Protein AF-A0A0K1R7E8-F1 (afdb_monomer_lite)

pLDDT: mean 92.85, std 7.55, range [61.81, 98.69]

Structure (mmCIF, N/CA/C/O backbone):
data_AF-A0A0K1R7E8-F1
#
_entry.id   AF-A0A0K1R7E8-F1
#
loop_
_atom_site.group_PDB
_atom_site.id
_atom_site.type_symbol
_atom_site.label_atom_id
_atom_site.label_alt_id
_atom_site.label_comp_id
_atom_site.label_asym_id
_atom_site.label_entity_id
_atom_site.label_seq_id
_atom_site.pdbx_PDB_ins_code
_atom_site.Cartn_x
_atom_site.Cartn_y
_at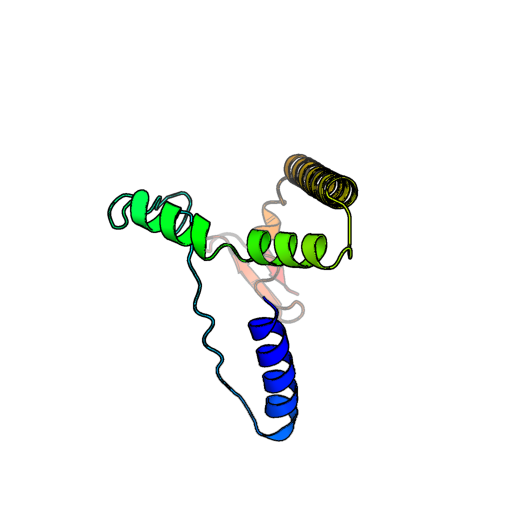om_site.Cartn_z
_atom_site.occupancy
_atom_site.B_iso_or_equiv
_atom_site.auth_seq_id
_atom_site.auth_comp_id
_atom_site.auth_asym_id
_atom_site.auth_atom_id
_atom_site.pdbx_PDB_model_num
ATOM 1 N N . ALA A 1 1 ? -9.613 -1.969 9.910 1.00 74.19 1 ALA A N 1
ATOM 2 C CA . ALA A 1 1 ? -8.361 -2.747 10.036 1.00 74.19 1 ALA A CA 1
ATOM 3 C C . ALA A 1 1 ? -8.569 -4.107 10.716 1.00 74.19 1 ALA A C 1
ATOM 5 O O . ALA A 1 1 ? -8.241 -5.112 10.103 1.00 74.19 1 ALA A O 1
ATOM 6 N N . LEU A 1 2 ? -9.154 -4.188 11.923 1.00 92.81 2 LEU A N 1
ATOM 7 C CA . LEU A 1 2 ? -9.339 -5.481 12.614 1.00 92.81 2 LEU A CA 1
ATOM 8 C C . LEU A 1 2 ? -10.224 -6.478 11.845 1.00 92.81 2 LEU A C 1
ATOM 10 O O . LEU A 1 2 ? -9.868 -7.648 11.761 1.00 92.81 2 LEU A O 1
ATOM 14 N N . ALA A 1 3 ? -11.311 -6.010 11.220 1.00 95.56 3 ALA A N 1
ATOM 15 C CA . ALA A 1 3 ? -12.164 -6.849 10.371 1.00 95.56 3 ALA A CA 1
ATOM 16 C C . ALA A 1 3 ? -11.380 -7.501 9.217 1.00 95.56 3 ALA A C 1
ATOM 18 O O . ALA A 1 3 ? -11.481 -8.705 9.014 1.00 95.56 3 ALA A O 1
ATOM 19 N N . VAL A 1 4 ? -10.528 -6.729 8.530 1.00 96.62 4 VAL A N 1
ATOM 20 C CA . VAL A 1 4 ? -9.655 -7.232 7.456 1.00 96.62 4 VAL A CA 1
ATOM 21 C C . VAL A 1 4 ? -8.690 -8.295 7.985 1.00 96.62 4 VAL A C 1
ATOM 23 O O . VAL A 1 4 ? -8.582 -9.362 7.392 1.00 96.62 4 VAL A O 1
ATOM 26 N N . LYS A 1 5 ? -8.038 -8.057 9.134 1.00 96.69 5 LYS A N 1
ATOM 27 C CA . LYS A 1 5 ? -7.148 -9.051 9.759 1.00 96.69 5 LYS A CA 1
ATOM 28 C C . LYS A 1 5 ? -7.881 -10.367 10.03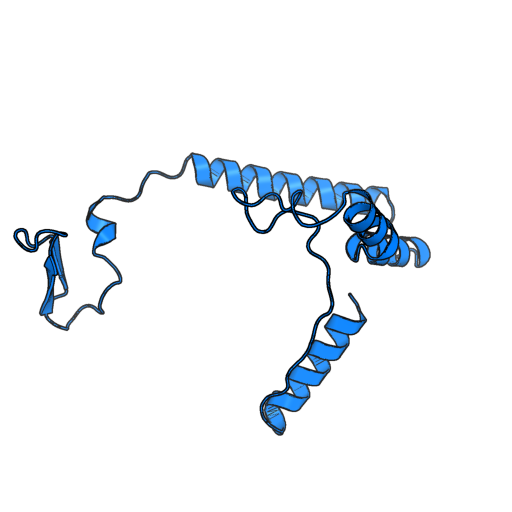7 1.00 96.69 5 LYS A C 1
ATOM 30 O O . LYS A 1 5 ? -7.363 -11.423 9.691 1.00 96.69 5 LYS A O 1
ATOM 35 N N . GLN A 1 6 ? -9.066 -10.305 10.645 1.00 97.88 6 GLN A N 1
ATOM 36 C CA . GLN A 1 6 ? -9.849 -11.501 10.973 1.00 97.88 6 GLN A CA 1
ATOM 37 C C . GLN A 1 6 ? -10.342 -12.228 9.716 1.00 97.88 6 GLN A C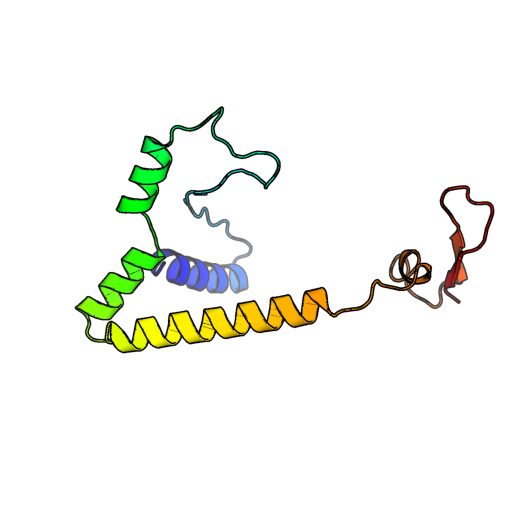 1
ATOM 39 O O . GLN A 1 6 ? -10.197 -13.444 9.625 1.00 97.88 6 GLN A O 1
ATOM 44 N N . ALA A 1 7 ? -10.834 -11.489 8.717 1.00 98.06 7 ALA A N 1
ATOM 45 C CA . ALA A 1 7 ? -11.255 -12.056 7.439 1.00 98.06 7 ALA A CA 1
ATOM 46 C C . ALA A 1 7 ? -10.098 -12.768 6.721 1.00 98.06 7 ALA A C 1
ATOM 48 O O . ALA A 1 7 ? -10.268 -13.893 6.263 1.00 98.06 7 ALA A O 1
ATOM 49 N N . CYS A 1 8 ? -8.904 -12.167 6.686 1.00 98.00 8 CYS A N 1
ATOM 50 C CA . CYS A 1 8 ? -7.718 -12.793 6.099 1.00 98.00 8 CYS A CA 1
ATOM 51 C C . CYS A 1 8 ? -7.262 -14.039 6.869 1.00 98.00 8 CYS A C 1
ATOM 53 O O . CYS A 1 8 ? -6.871 -15.025 6.248 1.00 98.00 8 CYS A O 1
ATOM 55 N N . MET A 1 9 ? -7.304 -14.013 8.207 1.00 98.19 9 MET A N 1
ATOM 56 C CA . MET A 1 9 ? -6.968 -15.183 9.029 1.00 98.19 9 MET A CA 1
ATOM 57 C C . MET A 1 9 ? -7.911 -16.350 8.728 1.00 98.19 9 MET A C 1
ATOM 59 O O . MET A 1 9 ? -7.448 -17.444 8.410 1.00 98.19 9 MET A O 1
ATOM 63 N N . PHE A 1 10 ? -9.219 -16.089 8.732 1.00 98.19 10 PHE A N 1
ATOM 64 C CA . PHE A 1 10 ? -10.228 -17.075 8.363 1.00 98.19 10 PHE A CA 1
ATOM 65 C C . PHE A 1 10 ? -10.031 -17.587 6.932 1.00 98.19 10 PHE A C 1
ATOM 67 O O . PHE A 1 10 ? -9.985 -18.794 6.705 1.00 98.19 10 PHE A O 1
ATOM 74 N N . ALA A 1 11 ? -9.869 -16.682 5.963 1.00 98.31 11 ALA A N 1
ATOM 75 C CA . ALA A 1 11 ? -9.710 -17.037 4.558 1.00 98.31 11 ALA A CA 1
ATOM 76 C C . ALA A 1 11 ? -8.485 -17.924 4.322 1.00 98.31 11 ALA A C 1
ATOM 78 O O . ALA A 1 11 ? -8.563 -18.875 3.550 1.00 98.31 11 ALA A O 1
ATOM 79 N N . LYS A 1 12 ? -7.376 -17.666 5.026 1.00 98.25 12 LYS A N 1
ATOM 80 C CA . LYS A 1 12 ? -6.190 -18.527 4.992 1.00 98.25 12 LYS A CA 1
ATOM 81 C C . LYS A 1 12 ? -6.511 -19.934 5.497 1.00 98.25 12 LYS A C 1
ATOM 83 O O . LYS A 1 12 ? -6.179 -20.910 4.829 1.00 98.25 12 LYS A O 1
ATOM 88 N N . GLU A 1 13 ? -7.132 -20.048 6.668 1.00 98.31 13 GLU A N 1
ATOM 89 C CA . GLU A 1 13 ? -7.482 -21.348 7.252 1.00 98.31 13 GLU A CA 1
ATOM 90 C C . GLU A 1 13 ? -8.463 -22.131 6.378 1.00 98.31 13 GLU A C 1
ATOM 92 O O . GLU A 1 13 ? -8.319 -23.345 6.219 1.00 98.31 13 GLU A O 1
ATOM 97 N N . TYR A 1 14 ? -9.431 -21.432 5.785 1.00 98.44 14 TY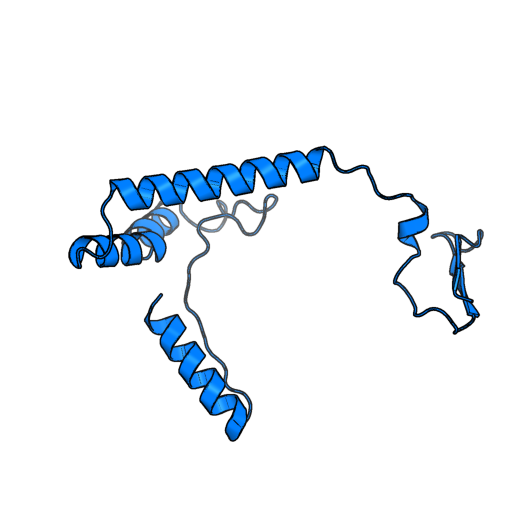R A N 1
ATOM 98 C CA . TYR A 1 14 ? -10.376 -22.002 4.840 1.00 98.44 14 TYR A CA 1
ATOM 99 C C . TYR A 1 14 ? -9.662 -22.495 3.581 1.00 98.44 14 TYR A C 1
ATOM 101 O O . TYR A 1 14 ? -9.846 -23.651 3.201 1.00 98.44 14 TYR A O 1
ATOM 109 N N . ALA A 1 15 ? -8.817 -21.657 2.972 1.00 98.50 15 ALA A N 1
ATOM 110 C CA . ALA A 1 15 ? -8.189 -21.945 1.689 1.00 98.50 15 ALA A CA 1
ATOM 111 C C . ALA A 1 15 ? -7.253 -23.154 1.725 1.00 98.50 15 ALA A C 1
ATOM 113 O O . ALA A 1 15 ? -7.242 -23.951 0.789 1.00 98.50 15 ALA A O 1
ATOM 114 N N . LEU A 1 16 ? -6.536 -23.339 2.836 1.00 98.38 16 LEU A N 1
ATOM 115 C CA . LEU A 1 16 ? -5.667 -24.498 3.055 1.00 98.38 16 LEU A CA 1
ATOM 116 C C . LEU A 1 16 ? -6.422 -25.836 3.101 1.00 98.38 16 LEU A C 1
ATOM 118 O O . LEU A 1 16 ? -5.799 -26.883 2.953 1.00 98.38 16 LEU A O 1
ATOM 122 N N . LYS A 1 17 ? -7.738 -25.815 3.336 1.00 98.31 17 LYS A N 1
ATOM 123 C CA . LYS A 1 17 ? -8.558 -27.019 3.535 1.00 98.31 17 LYS A CA 1
ATOM 124 C C . LYS A 1 17 ? -9.616 -27.222 2.452 1.00 98.31 17 LYS A C 1
ATOM 126 O O . LYS A 1 17 ? -9.931 -28.360 2.130 1.00 98.31 17 LYS A O 1
ATOM 131 N N . ASN A 1 18 ? -10.176 -26.138 1.919 1.00 98.31 18 ASN A N 1
ATOM 132 C CA . ASN A 1 18 ? -11.404 -26.166 1.119 1.00 98.31 18 ASN A CA 1
ATOM 133 C C . ASN A 1 18 ? -11.238 -25.556 -0.283 1.00 98.31 18 ASN A C 1
ATOM 135 O O . ASN A 1 18 ? -12.189 -25.561 -1.059 1.00 98.31 18 ASN A O 1
ATOM 139 N N . GLY A 1 19 ? -10.052 -25.039 -0.622 1.00 97.25 19 GLY A N 1
ATOM 140 C CA . GLY A 1 19 ? -9.819 -24.336 -1.885 1.00 97.25 19 GLY A CA 1
ATOM 141 C C . GLY A 1 19 ? -10.078 -22.824 -1.803 1.00 97.25 19 GLY A C 1
ATOM 142 O O . GLY A 1 19 ? -10.334 -22.286 -0.727 1.00 97.25 19 GLY A O 1
ATOM 143 N N . PRO A 1 20 ? -9.943 -22.097 -2.922 1.00 97.94 20 PRO A N 1
ATOM 144 C CA . PRO A 1 20 ? -9.852 -20.639 -2.917 1.00 97.94 20 PRO A CA 1
ATOM 145 C C . PRO A 1 20 ? -11.124 -19.951 -2.401 1.00 97.94 20 PRO A C 1
ATOM 147 O O . PRO A 1 20 ? -12.239 -20.429 -2.590 1.00 97.94 20 PRO A O 1
ATOM 150 N N . ILE A 1 21 ? -10.938 -18.774 -1.805 1.00 97.56 21 ILE A N 1
ATOM 151 C CA . ILE A 1 21 ? -12.002 -17.869 -1.359 1.00 97.56 21 ILE A CA 1
ATOM 152 C C . ILE A 1 21 ? -11.681 -16.447 -1.827 1.00 97.56 21 ILE A C 1
ATOM 154 O O . ILE A 1 21 ? -10.516 -16.049 -1.861 1.00 97.56 21 ILE A O 1
ATOM 158 N N . ILE A 1 22 ? -12.713 -15.684 -2.189 1.00 97.69 22 ILE A N 1
ATOM 159 C CA . ILE A 1 22 ? -12.590 -14.283 -2.603 1.00 97.69 22 ILE A CA 1
ATOM 160 C C . ILE A 1 22 ? -12.969 -13.385 -1.424 1.00 97.69 22 ILE A C 1
ATOM 162 O O . ILE A 1 22 ? -14.003 -13.591 -0.792 1.00 97.69 22 ILE A O 1
ATOM 166 N N . LEU A 1 23 ? -12.135 -12.381 -1.149 1.00 97.69 23 LEU A N 1
ATOM 167 C CA . LEU A 1 23 ? -12.420 -11.320 -0.187 1.00 97.69 23 LEU A CA 1
ATOM 168 C C . LEU A 1 23 ? -12.529 -9.984 -0.922 1.00 97.69 23 LEU A C 1
ATOM 170 O O . LEU A 1 23 ? -11.571 -9.553 -1.562 1.00 97.69 23 LEU A O 1
ATOM 174 N N . GLU A 1 24 ? -13.665 -9.307 -0.783 1.00 97.81 24 GLU A N 1
ATOM 175 C CA . GLU A 1 24 ? -13.811 -7.914 -1.199 1.00 97.81 24 GLU A CA 1
ATOM 176 C C . GLU A 1 24 ? -13.441 -6.992 -0.031 1.00 97.81 24 GLU A C 1
ATOM 178 O O . GLU A 1 24 ? -14.016 -7.073 1.056 1.00 97.81 24 GLU A O 1
ATOM 183 N N . MET A 1 25 ? -12.460 -6.115 -0.248 1.00 95.94 25 MET A N 1
ATOM 184 C CA . MET A 1 25 ? -12.067 -5.096 0.724 1.00 95.94 25 MET A CA 1
ATOM 185 C C . MET A 1 25 ? -12.492 -3.719 0.224 1.00 95.94 25 MET A C 1
ATOM 187 O O . MET A 1 25 ? -11.747 -3.063 -0.503 1.00 95.94 25 MET A O 1
ATOM 191 N N . ASP A 1 26 ? -13.678 -3.277 0.640 1.00 95.62 26 ASP A N 1
ATOM 192 C CA . ASP A 1 26 ? -14.173 -1.941 0.309 1.00 95.62 26 ASP A CA 1
ATOM 193 C C . ASP A 1 26 ? -13.326 -0.850 0.991 1.00 95.62 26 ASP A C 1
ATOM 195 O O . ASP A 1 26 ? -13.234 -0.753 2.223 1.00 95.62 26 ASP A O 1
ATOM 199 N N . THR A 1 27 ? -12.687 -0.020 0.170 1.00 95.75 27 THR A N 1
ATOM 200 C CA . THR A 1 27 ? -11.776 1.044 0.590 1.00 95.75 27 THR A CA 1
ATOM 201 C C . THR A 1 27 ? -11.823 2.222 -0.379 1.00 95.75 27 THR A C 1
ATOM 203 O O . THR A 1 27 ? -12.436 2.159 -1.441 1.00 95.75 27 THR A O 1
ATOM 206 N N . TYR A 1 28 ? -11.149 3.315 -0.022 1.00 96.06 28 TYR A N 1
ATOM 207 C CA . TYR A 1 28 ? -11.154 4.546 -0.798 1.00 96.06 28 TYR A CA 1
ATOM 208 C C . TYR A 1 28 ? -9.738 5.067 -1.057 1.00 96.06 28 TYR A C 1
ATOM 210 O O . TYR A 1 28 ? -8.926 5.210 -0.142 1.00 96.06 28 TYR A O 1
ATOM 218 N N . ARG A 1 29 ? -9.440 5.401 -2.317 1.00 95.94 29 ARG A N 1
ATOM 219 C CA . ARG A 1 29 ? -8.156 5.987 -2.725 1.00 95.94 29 ARG A CA 1
ATOM 220 C C . ARG A 1 29 ? -8.218 7.510 -2.628 1.00 95.94 29 ARG A C 1
ATOM 222 O O . ARG A 1 29 ? -8.808 8.161 -3.488 1.00 95.94 29 ARG A O 1
ATOM 229 N N . TYR A 1 30 ? -7.557 8.086 -1.627 1.00 94.56 30 TYR A N 1
ATOM 230 C CA . TYR A 1 30 ? -7.581 9.541 -1.410 1.00 94.56 30 TYR A CA 1
ATOM 231 C C . TYR A 1 30 ? -6.920 10.352 -2.528 1.00 94.56 30 TYR A C 1
ATOM 233 O O . TYR A 1 30 ? -7.342 11.467 -2.812 1.00 94.56 30 TYR A O 1
ATOM 241 N N . HIS A 1 31 ? -5.897 9.797 -3.174 1.00 93.44 31 HIS A N 1
ATOM 242 C CA . HIS A 1 31 ? -5.176 10.468 -4.252 1.00 93.44 31 HIS A CA 1
ATOM 243 C C . HIS A 1 31 ? -5.743 10.114 -5.636 1.00 93.44 31 HIS A C 1
ATOM 245 O O . HIS A 1 31 ? -6.679 9.312 -5.779 1.00 93.44 31 HIS A O 1
ATOM 251 N N . GLY A 1 32 ? -5.188 10.746 -6.669 1.00 94.50 32 GLY A N 1
ATOM 252 C CA . GLY A 1 32 ? -5.410 10.397 -8.070 1.00 94.50 32 GLY A CA 1
ATOM 253 C C . GLY A 1 32 ? -5.072 8.938 -8.391 1.00 94.50 32 GLY A C 1
ATOM 254 O O . GLY A 1 32 ? -4.543 8.212 -7.549 1.00 94.50 32 GLY A O 1
ATOM 255 N N . HIS A 1 33 ? -5.423 8.480 -9.593 1.00 95.75 33 HIS A N 1
ATOM 256 C CA . HIS A 1 33 ? -5.072 7.128 -10.044 1.00 95.75 33 HIS A CA 1
ATOM 257 C C . HIS A 1 33 ? -3.563 6.958 -10.177 1.00 95.75 33 HIS A C 1
ATOM 259 O O . HIS A 1 33 ? -3.031 5.902 -9.844 1.00 95.75 33 HIS A O 1
ATOM 265 N N . SER A 1 34 ? -2.883 8.020 -10.595 1.00 95.19 34 SER A N 1
ATOM 266 C CA . SER A 1 34 ? -1.432 8.100 -10.684 1.00 95.19 34 SER A CA 1
ATOM 267 C C . SER A 1 34 ? -0.989 9.561 -10.580 1.00 95.19 34 SER A C 1
ATOM 269 O O . SER A 1 34 ? -1.816 10.463 -10.445 1.00 95.19 34 SER A O 1
ATOM 271 N N . MET A 1 35 ? 0.316 9.815 -10.690 1.00 91.31 35 MET A N 1
ATOM 272 C CA . MET A 1 35 ? 0.833 11.185 -10.808 1.00 91.31 35 MET A CA 1
ATOM 273 C C . MET A 1 35 ? 0.321 11.908 -12.065 1.00 91.31 35 MET A C 1
ATOM 275 O O . MET A 1 35 ? 0.236 13.132 -12.070 1.00 91.31 35 MET A O 1
ATOM 279 N N . SER A 1 36 ? -0.034 11.163 -13.117 1.00 94.62 36 SER A N 1
ATOM 280 C CA . SER A 1 36 ? -0.549 11.706 -14.380 1.00 94.62 36 SER A CA 1
ATOM 281 C C . SER A 1 36 ? -2.074 11.826 -14.413 1.00 94.62 36 SER A C 1
ATOM 283 O O . SER A 1 36 ? -2.598 12.575 -15.232 1.00 94.62 36 SER A O 1
ATOM 285 N N . ASP A 1 37 ? -2.787 11.121 -13.531 1.00 95.12 37 ASP A N 1
ATOM 286 C CA . ASP A 1 37 ? -4.234 11.262 -13.353 1.00 95.12 37 ASP A CA 1
ATOM 287 C C . ASP A 1 37 ? -4.559 11.701 -11.913 1.00 95.12 37 ASP A C 1
ATOM 289 O O . ASP A 1 37 ? -4.710 10.850 -11.027 1.00 95.12 37 ASP A O 1
ATOM 293 N N . PRO A 1 38 ? -4.715 13.016 -11.665 1.00 91.56 38 PRO A N 1
ATOM 294 C CA . PRO A 1 38 ? -4.986 13.560 -10.335 1.00 91.56 38 PRO A CA 1
ATOM 295 C C . PRO A 1 38 ? -6.412 13.268 -9.838 1.00 91.56 38 PRO A C 1
ATOM 297 O O . PRO A 1 38 ? -6.690 13.401 -8.646 1.00 91.56 38 PRO A O 1
ATOM 300 N N . GLY A 1 39 ? -7.327 12.859 -10.720 1.00 92.19 39 GLY A N 1
ATOM 301 C CA . GLY A 1 39 ? -8.702 12.489 -10.396 1.00 92.19 39 GLY A CA 1
ATOM 302 C C . GLY A 1 39 ? -9.655 13.612 -9.986 1.00 92.19 39 GLY A C 1
ATOM 303 O O . GLY A 1 39 ? -10.764 13.317 -9.548 1.00 92.19 39 GLY A O 1
ATOM 304 N N . SER A 1 40 ? -9.257 14.877 -10.144 1.00 92.31 40 SER A N 1
ATOM 305 C CA . SER A 1 40 ? -10.105 16.057 -9.907 1.00 92.31 40 SER A CA 1
ATOM 306 C C . SER A 1 40 ? -11.200 16.257 -10.961 1.00 92.31 40 SER A C 1
ATOM 308 O O . SER A 1 40 ? -12.100 17.065 -10.759 1.00 92.31 40 SER A O 1
ATOM 310 N N . THR A 1 41 ? -11.132 15.543 -12.085 1.00 94.50 41 THR A N 1
ATOM 311 C CA . THR A 1 41 ? -12.100 15.628 -13.189 1.00 94.50 41 THR A CA 1
ATOM 312 C C . THR A 1 41 ? -13.327 14.739 -12.990 1.00 94.50 41 THR A C 1
ATOM 314 O O . THR A 1 41 ? -14.333 14.951 -13.659 1.00 94.50 41 THR A O 1
ATOM 317 N N . TYR A 1 42 ? -13.259 13.754 -12.088 1.00 95.44 42 TYR A N 1
ATOM 318 C CA . TYR A 1 42 ? -14.309 12.744 -11.902 1.00 95.44 42 TYR A CA 1
ATOM 319 C C . TYR A 1 42 ? -14.680 12.479 -10.433 1.00 95.44 42 TYR A C 1
ATOM 321 O O . TYR A 1 42 ? -15.472 11.581 -10.162 1.00 95.44 42 TYR A O 1
ATOM 329 N N . ARG A 1 43 ? -14.126 13.245 -9.483 1.00 96.25 43 ARG A N 1
ATOM 330 C CA . ARG A 1 43 ? -14.469 13.214 -8.048 1.00 96.25 43 ARG A CA 1
ATOM 331 C C . ARG A 1 43 ? -14.411 14.613 -7.463 1.00 96.25 43 ARG A C 1
ATOM 333 O O . ARG A 1 43 ? -13.606 15.438 -7.900 1.00 96.25 43 ARG A O 1
ATOM 340 N N . THR A 1 44 ? -15.218 14.872 -6.440 1.00 96.00 44 THR A N 1
ATOM 341 C CA . THR A 1 44 ? -15.187 16.162 -5.742 1.00 96.00 44 THR A CA 1
ATOM 342 C C . THR A 1 44 ? -14.193 16.134 -4.584 1.00 96.00 44 THR A C 1
ATOM 344 O O . THR A 1 44 ? -13.907 15.094 -3.990 1.00 96.00 44 THR A O 1
ATOM 347 N N . ARG A 1 45 ? -13.652 17.304 -4.232 1.00 94.50 45 ARG A N 1
ATOM 348 C CA . ARG A 1 45 ? -12.791 17.438 -3.044 1.00 94.50 45 ARG A CA 1
ATOM 349 C C . ARG A 1 45 ? -13.564 17.140 -1.756 1.00 94.50 45 ARG A C 1
ATOM 351 O O . ARG A 1 45 ? -12.989 16.585 -0.821 1.00 94.50 45 ARG A O 1
ATOM 358 N N . ASP A 1 46 ? -14.851 17.472 -1.736 1.00 96.81 46 ASP A N 1
ATOM 359 C CA . ASP A 1 46 ? -15.727 17.269 -0.583 1.00 96.81 46 ASP A CA 1
ATOM 360 C C . ASP A 1 46 ? -15.981 15.780 -0.341 1.00 96.81 46 ASP A C 1
ATOM 362 O O . ASP A 1 46 ? -15.821 15.321 0.784 1.00 96.81 46 ASP A O 1
ATOM 366 N N . GLU A 1 47 ? -16.237 14.996 -1.394 1.00 95.81 47 GLU A N 1
ATOM 367 C CA . GLU A 1 47 ? -16.346 13.533 -1.307 1.00 95.81 47 GLU A CA 1
ATOM 368 C C . GLU A 1 47 ? -15.075 12.919 -0.704 1.00 95.81 47 GLU A C 1
ATOM 370 O O . GLU A 1 47 ? -15.131 12.211 0.302 1.00 95.81 47 GLU A O 1
ATOM 375 N N . VAL A 1 48 ? -13.909 13.232 -1.280 1.00 96.44 48 VAL A N 1
ATOM 376 C CA . VAL A 1 48 ? -12.623 12.673 -0.835 1.00 96.44 48 VAL A CA 1
ATOM 377 C C . VAL A 1 48 ? -12.329 13.051 0.620 1.00 96.44 48 VAL A C 1
ATOM 379 O O . VAL A 1 48 ? -11.877 12.213 1.405 1.00 96.44 48 VAL A O 1
ATOM 382 N N . SER A 1 49 ? -12.561 14.313 0.987 1.00 96.00 49 SER A N 1
ATOM 383 C CA . SER A 1 49 ? -12.301 14.804 2.342 1.00 96.00 49 SER A CA 1
ATOM 384 C C . SER A 1 49 ? -13.275 14.229 3.370 1.00 96.00 49 SER A C 1
ATOM 386 O O . SER A 1 49 ? -12.816 13.812 4.433 1.00 96.00 49 SER A O 1
ATOM 388 N N . GLY A 1 50 ? -14.566 14.118 3.043 1.00 97.25 50 GLY A N 1
ATOM 389 C CA . GLY A 1 50 ? -15.574 13.483 3.893 1.00 97.25 50 GLY A CA 1
ATOM 390 C C . GLY A 1 50 ? -15.249 12.014 4.144 1.00 97.25 50 GLY A C 1
ATOM 391 O O . GLY A 1 50 ? -15.136 11.587 5.293 1.00 97.25 50 GLY A O 1
ATOM 392 N N . VAL A 1 51 ? -14.947 11.257 3.081 1.00 96.44 51 VAL A N 1
ATOM 393 C CA . VAL A 1 51 ? -14.544 9.851 3.214 1.00 96.44 51 VAL A CA 1
ATOM 394 C C . VAL A 1 51 ? -13.285 9.713 4.068 1.00 96.44 51 VAL A C 1
ATOM 396 O O . VAL A 1 51 ? -13.232 8.839 4.930 1.00 96.44 51 VAL A O 1
ATOM 399 N N . ARG A 1 52 ? -12.279 10.576 3.891 1.00 96.12 52 ARG A N 1
ATOM 400 C CA . ARG A 1 52 ? -11.072 10.535 4.726 1.00 96.12 52 ARG A CA 1
ATOM 401 C C . ARG A 1 52 ? -11.384 10.828 6.194 1.00 96.12 52 ARG A C 1
ATOM 403 O O . ARG A 1 52 ? -10.908 10.108 7.059 1.00 96.12 52 ARG A O 1
ATOM 410 N N . GLN A 1 53 ? -12.188 11.842 6.498 1.00 95.94 53 GLN A N 1
ATOM 411 C CA . GLN A 1 53 ? -12.523 12.183 7.886 1.00 95.94 53 GLN A CA 1
ATOM 412 C C . GLN A 1 53 ? -13.265 11.048 8.607 1.00 95.94 53 GLN A C 1
ATOM 414 O O . GLN A 1 53 ? -13.008 10.791 9.784 1.00 95.94 53 GLN A O 1
ATOM 419 N N . GLU A 1 54 ? -14.153 10.347 7.904 1.00 94.88 54 GLU A N 1
ATOM 420 C CA . GLU A 1 54 ? -15.018 9.326 8.501 1.00 94.88 54 GLU A CA 1
ATOM 421 C C . GLU A 1 54 ? -14.428 7.908 8.455 1.00 94.88 54 GLU A C 1
ATOM 423 O O . GLU A 1 54 ? -14.653 7.100 9.364 1.00 94.88 54 GLU A O 1
ATOM 428 N N . ARG A 1 55 ? -13.681 7.575 7.394 1.00 95.25 55 ARG A N 1
ATOM 429 C CA . ARG A 1 55 ? -13.255 6.201 7.083 1.00 95.25 55 ARG A CA 1
ATOM 430 C C . ARG A 1 55 ? -11.749 5.963 7.192 1.00 95.25 55 ARG A C 1
ATOM 432 O O . ARG A 1 55 ? -11.350 4.821 6.967 1.00 95.25 55 ARG A O 1
ATOM 439 N N . ASP A 1 56 ? -10.928 6.945 7.586 1.00 96.69 56 ASP A N 1
ATOM 440 C CA . ASP A 1 56 ? -9.472 6.752 7.696 1.00 96.69 56 ASP A CA 1
ATOM 441 C C . ASP A 1 56 ? -9.113 5.595 8.653 1.00 96.69 56 ASP A C 1
ATOM 443 O O . ASP A 1 56 ? -9.354 5.676 9.866 1.00 96.69 56 ASP A O 1
ATOM 447 N N . PRO A 1 57 ? -8.548 4.485 8.133 1.00 95.88 57 PRO A N 1
ATOM 448 C CA . PRO A 1 57 ? -8.236 3.325 8.951 1.00 95.88 57 PRO A CA 1
ATOM 449 C C . PRO A 1 57 ? -7.093 3.585 9.938 1.00 95.88 57 PRO A C 1
ATOM 451 O O . PRO A 1 57 ? -7.065 2.923 10.977 1.00 95.88 57 PRO A O 1
ATOM 454 N N . ILE A 1 58 ? -6.182 4.519 9.644 1.00 95.69 58 ILE A N 1
ATOM 455 C CA . ILE A 1 58 ? -5.067 4.881 10.525 1.00 95.69 58 ILE A CA 1
ATOM 456 C C . ILE A 1 58 ? -5.618 5.641 11.726 1.00 95.69 58 ILE A C 1
ATOM 458 O O . ILE A 1 58 ? -5.382 5.231 12.860 1.00 95.69 58 ILE A O 1
ATOM 462 N N . GLU A 1 59 ? -6.430 6.674 11.494 1.00 95.56 59 GLU A N 1
ATOM 463 C CA . GLU A 1 59 ? -7.010 7.464 12.586 1.00 95.56 59 GLU A CA 1
ATOM 464 C C . GLU A 1 59 ? -7.948 6.622 13.463 1.00 95.56 59 GLU A C 1
ATOM 466 O O . GLU A 1 59 ? -7.935 6.732 14.689 1.00 95.56 59 GLU A O 1
ATOM 471 N N . ARG A 1 60 ? -8.720 5.705 12.865 1.00 95.12 60 ARG A N 1
ATOM 472 C CA . ARG A 1 60 ? -9.551 4.756 13.626 1.00 95.12 60 ARG A CA 1
ATOM 473 C C . ARG A 1 60 ? -8.722 3.876 14.560 1.00 95.12 60 ARG A C 1
ATOM 475 O O . ARG A 1 60 ? -9.126 3.660 15.699 1.00 95.12 60 ARG A O 1
ATOM 482 N N . ILE A 1 61 ? -7.580 3.367 14.101 1.00 96.06 61 ILE A N 1
ATOM 483 C CA . ILE A 1 61 ? -6.703 2.526 14.927 1.00 96.06 61 ILE A CA 1
ATOM 484 C C . ILE A 1 61 ? -5.961 3.356 15.970 1.00 96.06 61 ILE A C 1
ATOM 486 O O . ILE A 1 61 ? -5.896 2.939 17.123 1.00 96.06 61 ILE A O 1
ATOM 490 N N . ARG A 1 62 ? -5.487 4.550 15.609 1.00 96.56 62 ARG A N 1
ATOM 491 C CA . ARG A 1 62 ? -4.882 5.507 16.540 1.00 96.56 62 ARG A CA 1
ATOM 492 C C . ARG A 1 62 ? -5.815 5.803 17.714 1.00 96.56 62 ARG A C 1
ATOM 494 O O . ARG A 1 62 ? -5.390 5.703 18.860 1.00 96.56 62 ARG A O 1
ATOM 501 N N . LYS A 1 63 ? -7.093 6.097 17.445 1.00 96.25 63 LYS A N 1
ATOM 502 C CA . LYS A 1 63 ? -8.109 6.306 18.491 1.00 96.25 63 LYS A CA 1
ATOM 503 C C . LYS A 1 63 ? -8.255 5.087 19.396 1.00 96.25 63 LYS A C 1
ATOM 505 O O . LYS A 1 63 ? -8.211 5.249 20.605 1.00 96.25 63 LYS A O 1
ATOM 510 N N . LEU A 1 64 ? -8.363 3.881 18.833 1.00 96.62 64 LEU A N 1
ATOM 511 C CA . LEU A 1 64 ? -8.459 2.650 19.629 1.00 96.62 64 LEU A CA 1
ATOM 512 C C . LEU A 1 64 ? -7.237 2.445 20.533 1.00 96.62 64 LEU A C 1
ATOM 514 O O . LEU A 1 64 ? -7.401 2.120 21.701 1.00 96.62 64 LEU A O 1
ATOM 518 N N . ILE A 1 65 ? -6.026 2.666 20.018 1.00 97.69 65 ILE A N 1
ATOM 519 C CA . ILE A 1 65 ? -4.788 2.552 20.802 1.00 97.69 65 ILE A CA 1
ATOM 520 C C . ILE A 1 65 ? -4.818 3.500 22.005 1.00 97.69 65 ILE A C 1
ATOM 522 O O . ILE A 1 65 ? -4.548 3.066 23.121 1.00 97.69 65 ILE A O 1
ATOM 526 N N . LEU A 1 66 ? -5.181 4.768 21.781 1.00 98.12 66 LEU A N 1
ATOM 527 C CA . LEU A 1 66 ? -5.232 5.784 22.834 1.00 98.12 66 LEU A CA 1
ATOM 528 C C . LEU A 1 66 ? -6.366 5.528 23.836 1.00 98.12 66 LEU A C 1
ATOM 530 O O . LEU A 1 66 ? -6.161 5.662 25.031 1.00 98.12 66 LEU A O 1
ATOM 534 N N . THR A 1 67 ? -7.559 5.151 23.368 1.00 98.00 67 THR A N 1
ATOM 535 C CA . THR A 1 67 ? -8.720 4.868 24.232 1.00 98.00 67 THR A CA 1
ATOM 536 C C . THR A 1 67 ? -8.505 3.652 25.133 1.00 98.00 67 THR A C 1
ATOM 538 O O . THR A 1 67 ? -9.120 3.567 26.190 1.00 98.00 67 THR A O 1
ATOM 541 N N . HIS A 1 68 ? -7.658 2.710 24.719 1.00 97.69 68 HIS A N 1
ATOM 542 C CA . HIS A 1 68 ? -7.330 1.512 25.490 1.00 97.69 68 HIS A CA 1
ATOM 543 C C . HIS A 1 68 ? -5.966 1.596 26.191 1.00 97.69 68 HIS A C 1
ATOM 545 O O . HIS A 1 68 ? -5.460 0.562 26.620 1.00 97.69 68 HIS A O 1
ATOM 551 N N . ASP A 1 69 ? -5.367 2.791 26.275 1.00 97.81 69 ASP A N 1
ATOM 552 C CA . ASP A 1 69 ? -4.083 3.041 26.944 1.00 97.81 69 ASP A CA 1
ATOM 553 C C . ASP A 1 69 ? -2.947 2.103 26.481 1.00 97.81 69 ASP A C 1
ATOM 555 O O . ASP A 1 69 ? -2.041 1.760 27.238 1.00 97.81 69 ASP A O 1
ATOM 559 N N . LEU A 1 70 ? -2.986 1.672 25.214 1.00 97.88 70 LEU A N 1
ATOM 560 C CA . LEU A 1 70 ? -1.989 0.763 24.633 1.00 97.88 70 LEU A CA 1
ATOM 561 C C . LEU A 1 70 ? -0.699 1.488 24.231 1.00 97.88 70 LEU A C 1
ATOM 563 O O . LEU A 1 70 ? 0.341 0.853 24.072 1.00 97.88 70 LEU A O 1
ATOM 567 N N . ALA A 1 71 ? -0.789 2.799 24.018 1.00 98.00 71 ALA A N 1
ATOM 568 C CA . ALA A 1 71 ? 0.334 3.705 23.835 1.00 98.00 71 ALA A CA 1
ATOM 569 C C . ALA A 1 71 ? -0.124 5.139 24.114 1.00 98.00 71 ALA A C 1
ATOM 571 O O . ALA A 1 71 ? -1.304 5.475 24.007 1.00 98.00 71 ALA A O 1
ATOM 572 N N . THR A 1 72 ? 0.827 6.010 24.402 1.00 98.19 72 THR A N 1
ATOM 573 C CA . THR A 1 72 ? 0.626 7.448 24.548 1.00 98.19 72 THR A CA 1
ATOM 574 C C . THR A 1 72 ? 0.758 8.169 23.207 1.00 98.19 72 THR A C 1
ATOM 576 O O . THR A 1 72 ? 1.373 7.690 22.253 1.00 98.19 72 THR A O 1
ATOM 579 N N . THR A 1 73 ? 0.242 9.400 23.132 1.00 97.56 73 THR A N 1
ATOM 580 C CA . THR A 1 73 ? 0.435 10.247 21.938 1.00 97.56 73 THR A CA 1
ATOM 581 C C . THR A 1 73 ? 1.919 10.532 21.666 1.00 97.56 73 THR A C 1
ATOM 583 O O . THR A 1 73 ? 2.310 10.656 20.507 1.00 97.56 73 THR A O 1
ATOM 586 N N . ALA A 1 74 ? 2.745 10.621 22.715 1.00 98.25 74 ALA A N 1
ATOM 587 C CA . ALA A 1 74 ? 4.183 10.838 22.579 1.00 98.25 74 ALA A CA 1
ATOM 588 C C . ALA A 1 74 ? 4.880 9.627 21.942 1.00 98.25 74 ALA A C 1
ATOM 590 O O . ALA A 1 74 ? 5.636 9.799 20.991 1.00 98.25 74 ALA A O 1
ATOM 591 N N . GLU A 1 75 ? 4.568 8.411 22.396 1.00 98.31 75 GLU A N 1
ATOM 592 C CA . GLU A 1 75 ? 5.121 7.178 21.820 1.00 98.31 75 GLU A CA 1
ATOM 593 C C . GLU A 1 75 ? 4.726 7.009 20.351 1.00 98.31 75 GLU A C 1
ATOM 595 O O . GLU A 1 75 ? 5.579 6.716 19.517 1.00 98.31 75 GLU A O 1
ATOM 600 N N . LEU A 1 76 ? 3.463 7.280 19.999 1.00 98.00 76 LEU A N 1
ATOM 601 C CA . LEU A 1 76 ? 3.020 7.235 18.601 1.00 98.00 76 LEU A CA 1
ATOM 602 C C . LEU A 1 76 ? 3.773 8.240 17.719 1.00 98.00 76 LEU A C 1
ATOM 604 O O . LEU A 1 76 ? 4.148 7.916 16.594 1.00 98.00 76 LEU A O 1
ATOM 608 N N . LYS A 1 77 ? 4.048 9.440 18.238 1.00 97.62 77 LYS A N 1
ATOM 609 C CA . LYS A 1 77 ? 4.823 1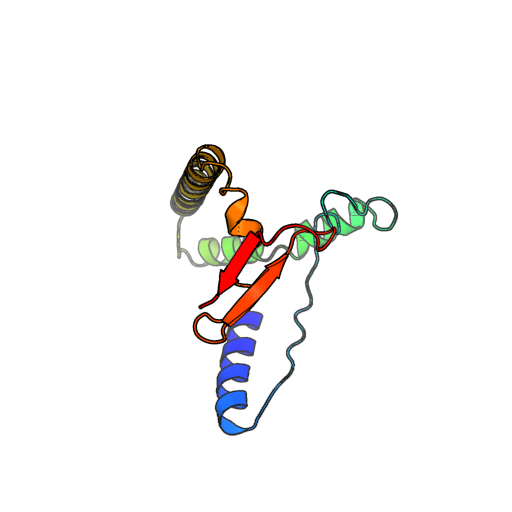0.459 17.521 1.00 97.62 77 LYS A CA 1
ATOM 610 C C . LYS A 1 77 ? 6.282 10.042 17.318 1.00 97.62 77 LYS A C 1
ATOM 612 O O . LYS A 1 77 ? 6.850 10.319 16.262 1.00 97.62 77 LYS A O 1
ATOM 617 N N . GLU A 1 78 ? 6.891 9.374 18.296 1.00 98.44 78 GLU A N 1
ATOM 618 C CA . GLU A 1 78 ? 8.246 8.837 18.135 1.00 98.44 78 GLU A CA 1
ATOM 619 C C . GLU A 1 78 ? 8.288 7.705 17.099 1.00 98.44 78 GLU A C 1
ATOM 621 O O . GLU A 1 78 ? 9.220 7.666 16.295 1.00 98.44 78 GLU A O 1
ATOM 626 N N . VAL A 1 79 ? 7.253 6.857 17.022 1.00 97.94 79 VAL A N 1
ATOM 627 C CA . VAL A 1 79 ? 7.118 5.862 15.940 1.00 97.94 79 VAL A CA 1
ATOM 628 C C . VAL A 1 79 ? 7.042 6.547 14.574 1.00 97.94 79 VAL A C 1
ATOM 630 O O . VAL A 1 79 ? 7.811 6.203 13.679 1.00 97.94 79 VAL A O 1
ATOM 633 N N . GLU A 1 80 ? 6.175 7.551 14.404 1.00 97.38 80 GLU A N 1
ATOM 634 C CA . GLU A 1 80 ? 6.062 8.305 13.144 1.00 97.38 80 GLU A CA 1
ATOM 635 C C . GLU A 1 80 ? 7.398 8.934 12.724 1.00 97.38 80 GLU A C 1
ATOM 637 O O . GLU A 1 80 ? 7.784 8.879 11.555 1.00 97.38 80 GLU A O 1
ATOM 642 N N . LYS A 1 81 ? 8.133 9.505 13.682 1.00 98.38 81 LYS A N 1
ATOM 643 C CA . LYS A 1 81 ? 9.458 10.085 13.447 1.00 98.38 81 LYS A CA 1
ATOM 644 C C . LYS A 1 81 ? 10.484 9.027 13.039 1.00 98.38 81 LYS A C 1
ATOM 646 O O . LYS A 1 81 ? 11.273 9.286 12.132 1.00 98.38 81 LYS A O 1
ATOM 651 N N . GLY A 1 82 ? 10.470 7.861 13.683 1.00 98.69 82 GLY A N 1
ATOM 652 C CA . GLY A 1 82 ? 11.326 6.728 13.333 1.00 98.69 82 GLY A CA 1
ATOM 653 C C . GLY A 1 82 ? 11.089 6.258 11.899 1.00 98.69 82 GLY A C 1
ATOM 654 O O . GLY A 1 82 ? 12.032 6.203 11.115 1.00 98.69 82 GLY A O 1
ATOM 655 N N . ILE A 1 83 ? 9.825 6.038 11.528 1.00 98.44 83 ILE A N 1
ATOM 656 C CA . ILE A 1 83 ? 9.446 5.630 10.166 1.00 98.44 83 ILE A CA 1
ATOM 657 C C . ILE A 1 83 ? 9.824 6.697 9.137 1.00 98.44 83 ILE A C 1
ATOM 659 O O . ILE A 1 83 ? 10.328 6.372 8.066 1.00 98.44 83 ILE A O 1
ATOM 663 N N . ARG A 1 84 ? 9.629 7.984 9.449 1.00 98.44 84 ARG A N 1
ATOM 664 C CA . ARG A 1 84 ? 10.032 9.062 8.539 1.00 98.44 84 ARG A CA 1
ATOM 665 C C . ARG A 1 84 ? 11.536 9.049 8.277 1.00 98.44 84 ARG A C 1
ATOM 667 O O . ARG A 1 84 ? 11.942 9.190 7.131 1.00 98.44 84 ARG A O 1
ATOM 674 N N . LYS A 1 85 ? 12.339 8.849 9.324 1.00 98.69 85 LYS A N 1
ATOM 675 C CA . LYS A 1 85 ? 13.793 8.738 9.197 1.00 98.69 85 LYS A CA 1
ATOM 676 C C . LYS A 1 85 ? 14.189 7.552 8.310 1.00 98.69 85 LYS A C 1
ATOM 678 O O . LYS A 1 85 ? 15.003 7.736 7.416 1.00 98.69 85 LYS A O 1
ATOM 683 N N . GLU A 1 86 ? 13.584 6.383 8.513 1.00 98.69 86 GLU A N 1
ATOM 684 C CA . GLU A 1 86 ? 13.834 5.189 7.690 1.00 98.69 86 GLU A CA 1
ATOM 685 C C . GLU A 1 86 ? 13.510 5.438 6.206 1.00 98.69 86 GLU A C 1
ATOM 687 O O . GLU A 1 86 ? 14.299 5.103 5.323 1.00 98.69 86 GLU A O 1
ATOM 692 N N . VAL A 1 87 ? 12.379 6.092 5.922 1.00 98.62 87 VAL A N 1
ATOM 693 C CA . VAL A 1 87 ? 11.989 6.460 4.553 1.00 98.62 87 VAL A CA 1
ATOM 694 C C . VAL A 1 87 ? 12.962 7.474 3.944 1.00 98.62 87 VAL A C 1
ATOM 696 O O . VAL A 1 87 ? 13.351 7.318 2.787 1.00 98.62 87 VAL A O 1
ATOM 699 N N . ASP A 1 88 ? 13.374 8.495 4.698 1.00 98.56 88 ASP A N 1
ATOM 700 C CA . ASP A 1 88 ? 14.319 9.512 4.225 1.00 98.56 88 ASP A CA 1
ATOM 701 C C . ASP A 1 88 ? 15.697 8.896 3.907 1.00 98.56 88 ASP A C 1
ATOM 703 O O . ASP A 1 88 ? 16.293 9.216 2.875 1.00 98.56 88 ASP A O 1
ATOM 707 N N . GLU A 1 89 ? 16.176 7.966 4.739 1.00 98.50 89 GLU A N 1
ATOM 708 C CA . GLU A 1 89 ? 17.409 7.202 4.507 1.00 98.50 89 GLU A CA 1
ATOM 709 C C . GLU A 1 89 ? 17.300 6.326 3.250 1.00 98.50 89 GLU A C 1
ATOM 711 O O . GLU A 1 89 ? 18.178 6.379 2.387 1.00 98.50 89 GLU A O 1
ATOM 716 N N . ALA A 1 90 ? 16.192 5.598 3.078 1.00 98.50 90 ALA A N 1
ATOM 717 C CA . ALA A 1 90 ? 15.956 4.784 1.885 1.00 98.50 90 ALA A CA 1
ATOM 718 C C . ALA A 1 90 ? 15.916 5.630 0.598 1.00 98.50 90 ALA A C 1
ATOM 720 O O . ALA A 1 90 ? 16.456 5.225 -0.433 1.00 98.50 90 ALA A O 1
ATOM 721 N N . ILE A 1 91 ? 15.318 6.826 0.649 1.00 98.44 91 ILE A N 1
ATOM 722 C CA . ILE A 1 91 ? 15.305 7.772 -0.475 1.00 98.44 91 ILE A CA 1
ATOM 723 C C . ILE A 1 91 ? 16.719 8.270 -0.789 1.00 98.44 91 ILE A C 1
ATOM 725 O O . ILE A 1 91 ? 17.061 8.394 -1.966 1.00 98.44 91 ILE A O 1
ATOM 729 N N . ALA A 1 92 ? 17.530 8.575 0.227 1.00 98.25 92 ALA A N 1
ATOM 730 C CA . ALA A 1 92 ? 18.913 9.000 0.028 1.00 98.25 92 ALA A CA 1
ATOM 731 C C . ALA A 1 92 ? 19.726 7.899 -0.668 1.00 98.25 92 ALA A C 1
ATOM 733 O O . ALA A 1 92 ? 20.298 8.147 -1.728 1.00 98.25 92 ALA A O 1
ATOM 734 N N . THR A 1 93 ? 19.657 6.662 -0.166 1.00 98.12 93 THR A N 1
ATOM 735 C CA . THR A 1 93 ? 20.309 5.503 -0.793 1.00 98.12 93 THR A CA 1
ATOM 736 C C . THR A 1 93 ? 19.839 5.286 -2.233 1.00 98.12 93 THR A C 1
ATOM 738 O O . THR A 1 93 ? 20.656 5.064 -3.125 1.00 98.12 93 THR A O 1
ATOM 741 N N . ALA A 1 94 ? 18.534 5.395 -2.499 1.00 97.81 94 ALA A N 1
ATOM 742 C CA . ALA A 1 94 ? 17.994 5.240 -3.849 1.00 97.81 94 ALA A CA 1
ATOM 743 C C . ALA A 1 94 ? 18.491 6.327 -4.819 1.00 97.81 94 ALA A C 1
ATOM 745 O O . ALA A 1 94 ? 18.707 6.042 -5.992 1.00 97.81 94 ALA A O 1
ATOM 746 N N . LYS A 1 95 ? 18.691 7.564 -4.346 1.00 97.12 95 LYS A N 1
ATOM 747 C CA . LYS A 1 95 ? 19.215 8.675 -5.163 1.00 97.12 95 LYS A CA 1
ATOM 748 C C . LYS A 1 95 ? 20.717 8.582 -5.418 1.00 97.12 95 LYS A C 1
ATOM 750 O O . LYS A 1 95 ? 21.176 9.062 -6.448 1.00 97.12 95 LYS A O 1
ATOM 755 N N . GLU A 1 96 ? 21.465 8.016 -4.478 1.00 97.81 96 GLU A N 1
ATOM 756 C CA . GLU A 1 96 ? 22.911 7.795 -4.597 1.00 97.81 96 GLU A CA 1
ATOM 757 C C . GLU A 1 96 ? 23.250 6.544 -5.414 1.00 97.81 96 GLU A C 1
ATOM 759 O O . GLU A 1 96 ? 24.379 6.398 -5.883 1.00 97.81 96 GLU A O 1
ATOM 764 N N . SER A 1 97 ? 22.280 5.645 -5.597 1.00 97.25 97 SER A N 1
ATOM 765 C CA . SER A 1 97 ? 22.467 4.423 -6.372 1.00 97.25 97 SER A CA 1
ATOM 766 C C . SER A 1 97 ? 22.828 4.757 -7.826 1.00 97.25 97 SER A C 1
ATOM 768 O O . SER A 1 97 ? 22.138 5.565 -8.457 1.00 97.25 97 SER A O 1
ATOM 770 N N . PRO A 1 98 ? 23.894 4.154 -8.384 1.00 96.31 98 PRO A N 1
ATOM 771 C CA . PRO A 1 98 ? 24.276 4.399 -9.765 1.00 96.31 98 PRO A CA 1
ATOM 772 C C . PRO A 1 98 ? 23.188 3.899 -10.717 1.00 96.31 98 PRO A C 1
ATOM 774 O O . PRO A 1 98 ? 22.438 2.969 -10.411 1.00 96.31 98 PRO A O 1
ATOM 777 N N . MET A 1 99 ? 23.135 4.498 -11.905 1.00 94.81 99 MET A N 1
ATOM 778 C CA . MET A 1 99 ? 22.334 3.938 -12.989 1.00 94.81 99 MET A CA 1
ATOM 779 C C . MET A 1 99 ? 22.836 2.523 -13.314 1.00 94.81 99 MET A C 1
ATOM 781 O O . MET A 1 99 ? 24.050 2.304 -13.303 1.00 94.81 99 MET A O 1
ATOM 785 N N . PRO A 1 100 ? 21.939 1.569 -13.614 1.00 93.06 100 PRO A N 1
ATOM 786 C CA . PRO A 1 100 ? 22.359 0.250 -14.062 1.00 93.06 100 PRO A CA 1
ATOM 787 C C . PRO A 1 100 ? 23.129 0.358 -15.382 1.00 93.06 100 PRO A C 1
ATOM 789 O O . PRO A 1 100 ? 22.824 1.205 -16.228 1.00 93.06 100 PRO A O 1
ATOM 792 N N . GLU A 1 101 ? 24.108 -0.525 -15.565 1.00 92.19 101 GLU A N 1
ATOM 793 C CA . GLU A 1 101 ? 24.864 -0.607 -16.812 1.00 92.19 101 GLU A CA 1
ATOM 794 C C . GLU A 1 101 ? 23.928 -0.937 -17.987 1.00 92.19 101 GLU A C 1
ATOM 796 O O . GLU A 1 101 ? 23.035 -1.775 -17.837 1.00 92.19 101 GLU A O 1
ATOM 801 N N . PRO A 1 102 ? 24.123 -0.361 -19.189 1.00 87.31 102 PRO A N 1
ATOM 802 C CA . PRO A 1 102 ? 23.259 -0.639 -20.340 1.00 87.31 102 PRO A CA 1
ATOM 803 C C . PRO A 1 102 ? 23.140 -2.127 -20.710 1.00 87.31 102 PRO A C 1
ATOM 805 O O . PRO A 1 102 ? 22.145 -2.529 -21.313 1.00 87.31 102 PRO A O 1
ATOM 808 N N . SER A 1 103 ? 24.131 -2.953 -20.356 1.00 84.06 103 SER A N 1
ATOM 809 C CA . SER A 1 103 ? 24.096 -4.409 -20.547 1.00 84.06 103 SER A CA 1
ATOM 810 C C . SER A 1 103 ? 23.021 -5.110 -19.709 1.00 84.06 103 SER A C 1
ATOM 812 O O . SER A 1 103 ? 22.531 -6.158 -20.131 1.00 84.06 103 SER A O 1
ATOM 814 N N . GLU A 1 104 ? 22.599 -4.530 -18.580 1.00 87.00 104 GLU A N 1
ATOM 815 C CA . GLU A 1 104 ? 21.512 -5.061 -17.740 1.00 87.00 104 GLU A CA 1
ATOM 816 C C . GLU A 1 104 ? 20.166 -5.091 -18.468 1.00 87.00 104 GLU A C 1
ATOM 818 O O . GLU A 1 104 ? 19.298 -5.888 -18.133 1.00 87.00 104 GLU A O 1
ATOM 823 N N . LEU A 1 105 ? 19.993 -4.299 -19.531 1.00 86.69 105 LEU A N 1
ATOM 824 C CA . LEU A 1 105 ? 18.792 -4.362 -20.368 1.00 86.69 105 LEU A CA 1
ATOM 825 C C . LEU A 1 105 ? 18.548 -5.765 -20.960 1.00 86.69 105 LEU A C 1
ATOM 827 O O . LEU A 1 105 ? 17.416 -6.100 -21.305 1.00 86.69 105 LEU A O 1
ATOM 831 N N . PHE A 1 106 ? 19.602 -6.575 -21.098 1.00 83.00 106 PHE A N 1
ATOM 832 C CA . PHE A 1 106 ? 19.560 -7.897 -21.726 1.00 83.00 106 PHE A CA 1
ATOM 833 C C . PHE A 1 106 ? 19.676 -9.051 -20.718 1.00 83.00 106 PHE A C 1
ATOM 835 O O . PHE A 1 106 ? 19.695 -10.217 -21.120 1.00 83.00 106 PHE A O 1
ATOM 842 N N . SER A 1 107 ? 19.759 -8.752 -19.418 1.00 83.06 107 SER A N 1
ATOM 843 C CA . SER A 1 107 ? 19.756 -9.757 -18.356 1.00 83.06 107 SER A CA 1
ATOM 844 C C . SER A 1 107 ? 18.316 -10.180 -18.005 1.00 83.06 107 SER A C 1
ATOM 846 O O . SER A 1 107 ? 17.343 -9.517 -18.353 1.00 83.06 107 SER A O 1
ATOM 848 N N . HIS A 1 108 ? 18.155 -11.349 -17.372 1.00 84.56 108 HIS A N 1
ATOM 849 C CA . HIS A 1 108 ? 16.873 -11.882 -16.863 1.00 84.56 108 HIS A CA 1
ATOM 850 C C . HIS A 1 108 ? 15.730 -12.118 -17.874 1.00 84.56 108 HIS A C 1
ATOM 852 O O . HIS A 1 108 ? 14.638 -12.510 -17.465 1.00 84.56 108 HIS A O 1
ATOM 858 N N . VAL A 1 109 ? 15.969 -11.967 -19.180 1.00 85.69 109 VAL A N 1
ATOM 859 C CA . VAL A 1 109 ? 14.984 -12.303 -20.228 1.00 85.69 109 VAL A CA 1
ATOM 860 C C . VAL A 1 109 ? 14.838 -13.820 -20.397 1.00 85.69 109 VAL A C 1
ATOM 862 O O . VAL A 1 109 ? 13.727 -14.328 -20.533 1.00 85.69 109 VAL A O 1
ATOM 865 N N . TYR A 1 110 ? 15.955 -14.552 -20.348 1.00 82.12 110 TYR A N 1
ATO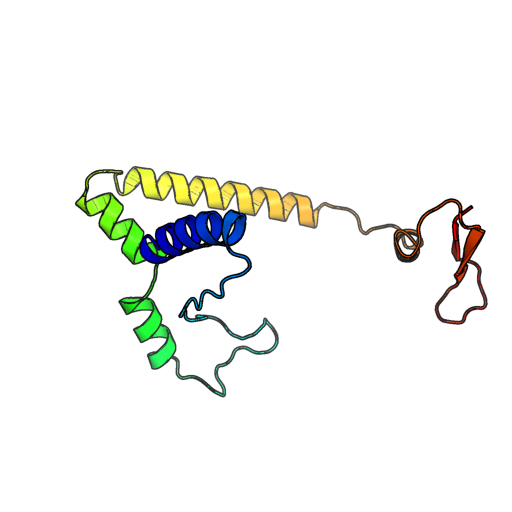M 866 C CA . TYR A 1 110 ? 15.986 -16.015 -20.391 1.00 82.12 110 TYR A CA 1
ATOM 867 C C . TYR A 1 110 ? 16.900 -16.572 -19.298 1.00 82.12 110 TYR A C 1
ATOM 869 O O . TYR A 1 110 ? 17.780 -15.879 -18.779 1.00 82.12 110 TYR A O 1
ATOM 877 N N . SER A 1 111 ? 16.713 -17.851 -18.967 1.00 82.38 111 SER A N 1
ATOM 878 C CA . SER A 1 111 ? 17.677 -18.585 -18.145 1.00 82.38 111 SER A CA 1
ATOM 879 C C . SER A 1 111 ? 18.982 -18.795 -18.914 1.00 82.38 111 SER A C 1
ATOM 881 O O . SER A 1 111 ? 18.966 -19.052 -20.117 1.00 82.38 111 SER A O 1
ATOM 883 N N . LYS A 1 112 ? 20.110 -18.758 -18.199 1.00 80.06 112 LYS A N 1
ATOM 884 C CA . LYS A 1 112 ? 21.416 -19.190 -18.727 1.00 80.06 112 LYS A CA 1
ATOM 885 C C . LYS A 1 112 ? 21.406 -20.692 -19.044 1.00 80.06 112 LYS A C 1
ATOM 887 O O . LYS A 1 112 ? 20.551 -21.410 -18.515 1.00 80.06 112 LYS A O 1
ATOM 892 N N . GLY A 1 113 ? 22.342 -21.158 -19.872 1.00 77.38 113 GLY A N 1
ATOM 893 C CA . GLY A 1 113 ? 22.480 -22.578 -20.228 1.00 77.38 113 GLY A CA 1
ATOM 894 C C . GLY A 1 113 ? 21.668 -23.043 -21.439 1.00 77.38 113 GLY A C 1
ATOM 895 O O . GLY A 1 113 ? 21.701 -24.225 -21.771 1.00 77.38 113 GLY A O 1
ATOM 896 N N . TYR A 1 114 ? 20.926 -22.144 -22.092 1.00 76.00 114 TYR A N 1
ATOM 897 C CA . TYR A 1 114 ? 20.085 -22.473 -23.252 1.00 76.00 114 TYR A CA 1
ATOM 898 C C . TYR A 1 114 ? 20.639 -21.924 -24.574 1.00 76.00 114 TYR A C 1
ATOM 900 O O . TYR A 1 114 ? 19.986 -22.057 -25.606 1.00 76.00 114 TYR A O 1
ATOM 908 N N . GLY A 1 115 ? 21.827 -21.307 -24.554 1.00 78.25 115 GLY A N 1
ATOM 909 C CA . GLY A 1 115 ? 22.476 -20.755 -25.747 1.00 78.25 115 GLY A CA 1
ATOM 910 C C . GLY A 1 115 ? 21.675 -19.633 -26.406 1.00 78.25 115 GLY A C 1
ATOM 911 O O . GLY A 1 115 ? 21.741 -19.466 -27.620 1.00 78.25 115 GLY A O 1
ATOM 912 N N . VAL A 1 116 ? 20.869 -18.900 -25.628 1.00 80.50 116 VAL A N 1
ATOM 913 C CA . VAL A 1 116 ? 19.982 -17.870 -26.177 1.00 80.50 116 VAL A CA 1
ATOM 914 C C . VAL A 1 116 ? 20.761 -16.588 -26.431 1.00 80.50 116 VAL A C 1
ATOM 916 O O . VAL A 1 116 ? 21.351 -16.007 -25.522 1.00 80.50 116 VAL A O 1
ATOM 919 N N . GLU A 1 117 ? 20.710 -16.122 -27.671 1.00 83.69 117 GLU A N 1
ATOM 920 C CA . GLU A 1 117 ? 21.264 -14.843 -28.094 1.00 83.69 117 GLU A CA 1
ATOM 921 C C . GLU A 1 117 ? 20.209 -13.735 -27.970 1.00 83.69 117 GLU A C 1
ATOM 923 O O . GLU A 1 117 ? 19.084 -13.857 -28.462 1.00 83.69 117 GLU A O 1
ATOM 928 N N . SER A 1 118 ? 20.569 -12.632 -27.315 1.00 79.44 118 SER A N 1
ATOM 929 C CA . SER A 1 118 ? 19.741 -11.434 -27.202 1.00 79.44 118 SER A CA 1
ATOM 930 C C . SER A 1 118 ? 20.341 -10.309 -28.032 1.00 79.44 118 SER A C 1
ATOM 932 O O . SER A 1 118 ? 21.518 -9.977 -27.887 1.00 79.44 118 SER A O 1
ATOM 934 N N . PHE A 1 119 ? 19.517 -9.686 -28.868 1.00 81.44 119 PHE A N 1
ATOM 935 C CA . PHE A 1 119 ? 19.932 -8.638 -29.796 1.00 81.44 119 PHE A CA 1
ATOM 936 C C . PHE A 1 119 ? 19.337 -7.278 -29.418 1.00 81.44 119 PHE A C 1
ATOM 938 O O . PHE A 1 119 ? 18.333 -7.198 -28.708 1.00 81.44 119 PHE A O 1
ATOM 945 N N . GLY A 1 120 ? 19.942 -6.202 -29.926 1.00 79.06 120 GLY A N 1
ATOM 946 C CA . GLY A 1 120 ? 19.376 -4.853 -29.844 1.00 79.06 120 GLY A CA 1
ATOM 947 C C . GLY A 1 120 ? 18.019 -4.725 -30.553 1.00 79.06 120 GLY A C 1
ATOM 948 O O . GLY A 1 120 ? 17.588 -5.622 -31.278 1.00 79.06 120 GLY A O 1
ATOM 949 N N . ALA A 1 121 ? 17.341 -3.585 -30.375 1.00 80.62 121 ALA A N 1
ATOM 950 C CA . ALA A 1 121 ? 16.013 -3.339 -30.957 1.00 80.62 121 ALA A CA 1
ATOM 951 C C . ALA A 1 121 ? 15.977 -3.461 -32.496 1.00 80.62 121 ALA A C 1
ATOM 953 O O . ALA A 1 121 ? 14.955 -3.841 -33.064 1.00 80.62 121 ALA A O 1
ATOM 954 N N . ASP A 1 122 ? 17.096 -3.184 -33.168 1.00 86.38 122 ASP A N 1
ATOM 955 C CA . ASP A 1 122 ? 17.261 -3.331 -34.618 1.00 86.38 122 ASP A CA 1
ATOM 956 C C . ASP A 1 122 ? 17.633 -4.757 -35.066 1.00 86.38 122 ASP A C 1
ATOM 958 O O . ASP A 1 122 ? 17.689 -5.030 -36.265 1.00 86.38 122 ASP A O 1
ATOM 962 N N . ARG A 1 123 ? 17.879 -5.660 -34.107 1.00 80.25 123 ARG A N 1
ATOM 963 C CA . ARG A 1 123 ? 18.346 -7.043 -34.275 1.00 80.25 123 ARG A CA 1
ATOM 964 C C . ARG A 1 123 ? 19.670 -7.206 -35.027 1.00 80.25 123 ARG A C 1
ATOM 966 O O . ARG A 1 123 ? 19.957 -8.299 -35.507 1.00 80.25 123 ARG A O 1
ATOM 973 N N . LYS A 1 124 ? 20.481 -6.153 -35.147 1.00 84.75 124 LYS A N 1
ATOM 974 C CA . LYS A 1 124 ? 21.748 -6.208 -35.900 1.00 84.75 124 LYS A CA 1
ATOM 975 C C . LYS A 1 124 ? 22.955 -6.507 -35.028 1.00 84.75 124 LYS A C 1
ATOM 977 O O . LYS A 1 124 ? 23.938 -7.048 -35.518 1.00 84.75 124 LYS A O 1
ATOM 982 N N . GLU A 1 125 ? 22.882 -6.155 -33.751 1.00 82.44 125 GLU A N 1
ATOM 983 C CA . GLU A 1 125 ? 23.985 -6.308 -32.809 1.00 82.44 125 GLU A CA 1
ATOM 984 C C . GLU A 1 125 ? 23.621 -7.325 -31.725 1.00 82.44 125 GLU A C 1
ATOM 986 O O . GLU A 1 125 ? 22.583 -7.185 -31.068 1.00 82.44 125 GLU A O 1
ATOM 991 N N . LEU A 1 126 ? 24.474 -8.339 -31.540 1.00 80.88 126 LEU A N 1
ATOM 992 C CA . LEU A 1 126 ? 24.389 -9.268 -30.414 1.00 80.88 126 LEU A CA 1
ATOM 993 C C . LEU A 1 126 ? 24.770 -8.519 -29.134 1.00 80.88 126 LEU A C 1
ATOM 995 O O . LEU A 1 126 ? 25.877 -8.000 -29.018 1.00 80.88 126 LEU A O 1
ATOM 999 N N . LYS A 1 127 ? 23.847 -8.461 -28.177 1.00 81.62 127 LYS A N 1
ATOM 1000 C CA . LYS A 1 127 ? 23.996 -7.700 -26.931 1.00 81.62 127 LYS A CA 1
ATOM 1001 C C . LYS A 1 127 ? 24.271 -8.583 -25.721 1.00 81.62 127 LYS A C 1
ATOM 1003 O O . LYS A 1 127 ? 24.945 -8.144 -24.795 1.00 81.62 127 LYS A O 1
ATOM 1008 N N . ALA A 1 128 ? 23.791 -9.823 -25.738 1.00 76.56 128 ALA A N 1
ATOM 1009 C CA . ALA A 1 128 ? 24.136 -10.832 -24.745 1.00 76.56 128 ALA A CA 1
ATOM 1010 C C . ALA A 1 128 ? 24.016 -12.236 -25.344 1.00 76.56 128 ALA A C 1
ATOM 1012 O O . ALA A 1 128 ? 23.121 -12.491 -26.146 1.00 76.56 128 ALA A O 1
ATOM 1013 N N . SER A 1 129 ? 24.884 -13.152 -24.914 1.00 72.81 129 SER A N 1
ATOM 1014 C CA . SER A 1 129 ? 24.740 -14.585 -25.170 1.00 72.81 129 SER A CA 1
ATOM 1015 C C . SER A 1 129 ? 24.593 -15.307 -23.838 1.00 72.81 129 SER A C 1
ATOM 1017 O O . SER A 1 129 ? 25.467 -15.224 -22.974 1.00 72.81 129 SER A O 1
ATOM 1019 N N . LEU A 1 130 ? 23.471 -15.995 -23.662 1.00 69.44 130 LEU A N 1
ATOM 1020 C CA . LEU A 1 130 ? 23.123 -16.745 -22.460 1.00 69.44 130 LEU A CA 1
ATOM 1021 C C . LEU A 1 130 ? 23.532 -18.210 -22.644 1.00 69.44 130 LEU A C 1
ATOM 1023 O O . LEU A 1 130 ? 22.683 -19.107 -22.693 1.00 69.44 130 LEU A O 1
ATOM 1027 N N . LEU A 1 131 ? 24.848 -18.411 -22.790 1.00 61.81 131 LEU A N 1
ATOM 1028 C CA . LEU A 1 131 ? 25.488 -19.731 -22.764 1.00 61.81 131 LEU A CA 1
ATOM 1029 C C . LEU A 1 131 ? 25.271 -20.438 -21.421 1.00 61.81 131 LEU A C 1
ATOM 1031 O O . LEU A 1 131 ? 25.014 -19.761 -20.394 1.00 61.81 131 LEU A O 1
#

Sequence (131 aa):
ALAVKQACMFAKEYALKNGPIILEMDTYRYHGHSMSDPGSTYRTRDEVSGVRQERDPIERIRKLILTHDLATTAELKEVEKGIRKEVDEAIATAKESPMPEPSELFSHVYSKGYGVESFGADRKELKASLL

Foldseek 3Di:
DVVVVVVVVVQVVCCVPPNHDDDDDDDDDLAAPDPVGRPVVPDPPCVSVVCCVPPVPVVVVVVVCVVVVVDDPVVVVVVVVVVVVVVVVVVVCVVPDDDDDPLCVVPPPDAAPPQDFDAPPVRPDGSDTRD

Organism: Zostera marina (NCBI:txid29655)

Radius of gyration: 24.18 Å; chains: 1; bounding box: 42×44×63 Å

InterPro domains:
  IPR001017 Dehydrogenase, E1 component [PF00676] (2-102)
  IPR029061 Thiamin diphosphate-binding fold [SSF52518] (2-112)
  IPR050642 Pyruvate Dehydrogenase E1 Alpha Subunit [PTHR11516] (2-113)

Secondary structure (DSSP, 8-state):
-HHHHHHHHHHHHHHHHH------------S-SSSS---TTTS-HHHHHHHHHHH-HHHHHHHHHHHTTSS-HHHHHHHHHHHHHHHHHHHHHHHHSPPPPGGGGGSSSS-TTS-EEEE-TTS-SEEEEE-